Protein AF-K1XT64-F1 (afdb_monomer)

Nearest PDB structures (foldseek):
  2xsj-assembly1_E  TM=5.903E-01  e=1.686E-01  Desulfomicrobium norvegicum
  6tv0-assembly1_D  TM=4.335E-01  e=2.440E+00  Serratia sp. (in: enterobacteria)
  2iuo-assembly1_J  TM=4.307E-01  e=2.780E+00  Escherichia coli
  2iu7-assembly1_J  TM=4.400E-01  e=3.608E+00  Escherichia coli
  6b6m-assembly1_A  TM=4.346E-01  e=3.608E+00  Serratia proteamaculans 568

Radius of gyration: 20.53 Å; Cα contacts (8 Å, |Δi|>4): 258; chains: 1; bounding box: 48×51×56 Å

Solvent-accessible surface area (backbone atoms only — not comparable to full-atom values): 9722 Å² total; per-residue (Å²): 141,82,83,85,83,74,80,78,85,70,73,90,72,77,77,44,90,75,62,24,51,57,70,49,49,46,63,68,70,60,19,46,74,37,49,81,56,79,53,54,40,36,75,63,32,88,43,54,12,42,40,68,26,56,68,63,48,38,83,81,23,39,49,31,69,24,44,40,67,90,69,19,54,84,59,76,78,65,46,59,45,15,70,58,35,88,66,52,23,24,36,74,47,54,57,77,57,47,67,72,52,72,59,75,86,87,82,83,59,51,82,72,37,48,31,66,54,40,41,39,77,63,65,66,69,41,75,67,39,84,44,95,61,57,26,41,48,71,43,83,43,81,35,61,25,91,83,73,50,77,44,80,25,44,36,78,47,78,43,75,90,53,94

Secondary structure (DSSP, 8-state):
----------------TT-PPPTTBPPHHHHHHH-----HHHHT-TT--EEE-SSTTTTTTTT-EEE-TTT----TT--HHHHT-TTSSB----HHHHTT---------TTTSHHHHT-----HHHHT--SSS-SEEEEEEEEE-TTS-EEEEEEEEE-GGG-

Foldseek 3Di:
DDDDPPPPPDDPDDQQQQQFDQQQADDLVVLLVQQPLPCQLCVPQPFNQWDFDPPNSHPSRGSPTGGNVVSGDRDLQDQVSQVPRPRNSRHRDHSVRSNVGDRHDDDDPLCPDCCRNFVDADDVQQVPQPFPPRQKDWDWDWDQGPVRDTDIYTDIDGDRVRD

Mean predicted aligned error: 7.15 Å

pLDDT: mean 88.83, std 13.62, range [40.19, 98.19]

Sequence (163 aa):
MLPFFLKSRTLARQSDELLIRPPGALPEEEFVGRCVRCGECMKVCIGNGLQPAFLQAGLEGMFSPILKARNGYCEYNCTLCGQVCPSGAIAKLSAPEKKKVKIGNVVFDKNRCLPYAKGIPCIVCEEHCPTPDKAIKFREATVENSRGEKGTVKQPYLIDDLC

Structure (mmCIF, N/CA/C/O backbone):
data_AF-K1XT64-F1
#
_entry.id   AF-K1XT64-F1
#
loop_
_atom_site.group_PDB
_atom_site.id
_atom_site.type_symbol
_atom_site.label_atom_id
_atom_site.label_alt_id
_atom_site.label_comp_id
_atom_site.label_asym_id
_atom_site.label_entity_id
_atom_site.label_seq_id
_atom_site.pdbx_PDB_ins_code
_atom_site.Cartn_x
_atom_site.Cartn_y
_atom_site.Cartn_z
_atom_site.occupancy
_atom_site.B_iso_or_equiv
_atom_site.auth_seq_id
_atom_site.auth_comp_id
_atom_site.auth_asym_id
_atom_site.auth_atom_id
_atom_site.pdbx_PDB_model_num
ATOM 1 N N . MET A 1 1 ? 25.450 -40.678 -21.548 1.00 40.19 1 MET A N 1
ATOM 2 C CA . MET A 1 1 ? 25.513 -39.239 -21.874 1.00 40.19 1 MET A CA 1
ATOM 3 C C . MET A 1 1 ? 24.110 -38.671 -21.662 1.00 40.19 1 MET A C 1
ATOM 5 O O . MET A 1 1 ? 23.306 -38.689 -22.579 1.00 40.19 1 MET A O 1
ATOM 9 N N . LEU A 1 2 ? 23.761 -38.321 -20.418 1.00 44.59 2 LEU A N 1
ATOM 10 C CA . LEU A 1 2 ? 22.510 -37.615 -20.102 1.00 44.59 2 LEU A CA 1
ATOM 11 C C . LEU A 1 2 ? 22.844 -36.118 -20.022 1.00 44.59 2 LEU A C 1
ATOM 13 O O . LEU A 1 2 ? 23.917 -35.779 -19.521 1.00 44.59 2 LEU A O 1
ATOM 17 N N . PRO A 1 3 ? 21.935 -35.235 -20.449 1.00 47.28 3 PRO A N 1
ATOM 18 C CA . PRO A 1 3 ? 21.209 -34.502 -19.418 1.00 47.28 3 PRO A CA 1
ATOM 19 C C . PRO A 1 3 ? 19.696 -34.483 -19.697 1.00 47.28 3 PRO A C 1
ATOM 21 O O . PRO A 1 3 ? 19.241 -34.285 -20.815 1.00 47.28 3 PRO A O 1
ATOM 24 N N . PHE A 1 4 ? 18.880 -34.858 -18.713 1.00 44.09 4 PHE A N 1
ATOM 25 C CA . PHE A 1 4 ? 18.345 -33.932 -17.704 1.00 44.09 4 PHE A CA 1
ATOM 26 C C . PHE A 1 4 ? 17.294 -32.945 -18.257 1.00 44.09 4 PHE A C 1
ATOM 28 O O . PHE A 1 4 ? 17.336 -31.754 -17.985 1.00 44.09 4 PHE A O 1
ATOM 35 N N . PHE A 1 5 ? 16.288 -33.441 -18.984 1.00 52.22 5 PHE A N 1
ATOM 36 C CA . PHE A 1 5 ? 15.018 -32.724 -19.165 1.00 52.22 5 PHE A CA 1
ATOM 37 C C . PHE A 1 5 ? 13.990 -33.192 -18.128 1.00 52.22 5 PHE A C 1
ATOM 39 O O . PHE A 1 5 ? 12.929 -33.722 -18.451 1.00 52.22 5 PHE A O 1
ATOM 46 N N . LEU A 1 6 ? 14.301 -32.977 -16.851 1.00 48.56 6 LEU A N 1
ATOM 47 C CA . LEU A 1 6 ? 13.265 -32.896 -15.829 1.00 48.56 6 LEU A CA 1
ATOM 48 C C . LEU A 1 6 ? 12.650 -31.504 -15.960 1.00 48.56 6 LEU A C 1
ATOM 50 O O . LEU A 1 6 ? 13.194 -30.524 -15.457 1.00 48.56 6 LEU A O 1
ATOM 54 N N . LYS A 1 7 ? 11.513 -31.404 -16.659 1.00 43.56 7 LYS A N 1
ATOM 55 C CA . LYS A 1 7 ? 10.603 -30.270 -16.474 1.00 43.56 7 LYS A CA 1
ATOM 56 C C . LYS A 1 7 ? 10.152 -30.314 -15.017 1.00 43.56 7 LYS A C 1
ATOM 58 O O . LYS A 1 7 ? 9.145 -30.943 -14.706 1.00 43.56 7 LYS A O 1
ATOM 63 N N . SER A 1 8 ? 10.903 -29.659 -14.134 1.00 46.50 8 SER A N 1
ATOM 64 C CA . SER A 1 8 ? 10.463 -29.316 -12.785 1.00 46.50 8 SER A CA 1
ATOM 65 C C . SER A 1 8 ? 9.344 -28.284 -12.910 1.00 46.50 8 SER A C 1
ATOM 67 O O . SER A 1 8 ? 9.512 -27.096 -12.666 1.00 46.50 8 SER A O 1
ATOM 69 N N . ARG A 1 9 ? 8.179 -28.736 -13.372 1.00 51.03 9 ARG A N 1
ATOM 70 C CA . ARG A 1 9 ? 6.907 -28.095 -13.074 1.00 51.03 9 ARG A CA 1
ATOM 71 C C . ARG A 1 9 ? 6.489 -28.640 -11.721 1.00 51.03 9 ARG A C 1
ATOM 73 O O . ARG A 1 9 ? 5.619 -29.499 -11.640 1.00 51.03 9 ARG A O 1
ATOM 80 N N . THR A 1 10 ? 7.176 -28.204 -10.675 1.00 46.25 10 THR A N 1
ATOM 81 C CA . THR A 1 10 ? 6.887 -28.665 -9.322 1.00 46.25 10 THR A CA 1
ATOM 82 C C . THR A 1 10 ? 6.685 -27.467 -8.420 1.00 46.25 10 THR A C 1
ATOM 84 O O . THR A 1 10 ? 7.563 -26.620 -8.300 1.00 46.25 10 THR A O 1
ATOM 87 N N . LEU A 1 11 ? 5.506 -27.482 -7.793 1.00 47.09 11 LEU A N 1
ATOM 88 C CA . LEU A 1 11 ? 4.941 -26.531 -6.842 1.00 47.09 11 LEU A CA 1
ATOM 89 C C . LEU A 1 11 ? 4.370 -25.277 -7.505 1.00 47.09 11 LEU A C 1
ATOM 91 O O . LEU A 1 11 ? 5.046 -24.271 -7.694 1.00 47.09 11 LEU A O 1
ATOM 95 N N . ALA A 1 12 ? 3.064 -25.335 -7.793 1.00 46.72 12 ALA A N 1
ATOM 96 C CA . ALA A 1 12 ? 2.226 -24.145 -7.768 1.00 46.72 12 ALA A CA 1
ATOM 97 C C . ALA A 1 12 ? 2.501 -23.446 -6.430 1.00 4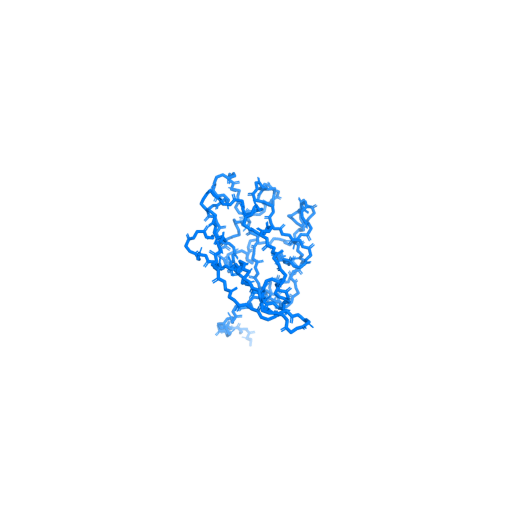6.72 12 ALA A C 1
ATOM 99 O O . ALA A 1 12 ? 2.121 -23.928 -5.363 1.00 46.72 12 ALA A O 1
ATOM 100 N N . ARG A 1 13 ? 3.311 -22.392 -6.498 1.00 54.69 13 ARG A N 1
ATOM 101 C CA . ARG A 1 13 ? 3.830 -21.665 -5.352 1.00 54.69 13 ARG A CA 1
ATOM 102 C C . ARG A 1 13 ? 2.640 -21.024 -4.656 1.00 54.69 13 ARG A C 1
ATOM 104 O O . ARG A 1 13 ? 2.031 -20.111 -5.204 1.00 54.69 13 ARG A O 1
ATOM 111 N N . GLN A 1 14 ? 2.290 -21.534 -3.477 1.00 53.09 14 GLN A N 1
ATOM 112 C CA . GLN A 1 14 ? 1.335 -20.867 -2.604 1.00 53.09 14 GLN A CA 1
ATOM 113 C C . GLN A 1 14 ? 1.880 -19.456 -2.366 1.00 53.09 14 GLN A C 1
ATOM 115 O O . GLN A 1 14 ? 3.014 -19.295 -1.911 1.00 53.09 14 GLN A O 1
ATOM 120 N N . SER A 1 15 ? 1.132 -18.442 -2.796 1.00 60.91 15 SER A N 1
ATOM 121 C CA . SER A 1 15 ? 1.519 -17.048 -2.615 1.00 60.91 15 SER A CA 1
ATOM 122 C C . SER A 1 15 ? 1.599 -16.776 -1.118 1.00 60.91 15 SER A C 1
ATOM 124 O O . SER A 1 15 ? 0.588 -16.883 -0.427 1.00 60.91 15 SER A O 1
ATOM 126 N N . ASP A 1 16 ? 2.796 -16.472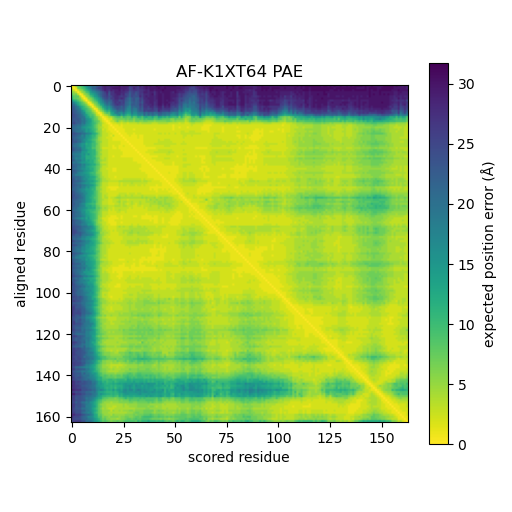 -0.617 1.00 77.38 16 ASP A N 1
ATOM 127 C CA . ASP A 1 16 ? 2.979 -15.994 0.751 1.00 77.38 16 ASP A CA 1
ATOM 128 C C . ASP A 1 16 ? 2.118 -14.734 0.928 1.00 77.38 16 ASP A C 1
ATOM 130 O O . ASP A 1 16 ? 2.241 -13.786 0.152 1.00 77.38 16 ASP A O 1
ATOM 134 N N . GLU A 1 17 ? 1.222 -14.726 1.917 1.00 74.88 17 GLU A N 1
ATOM 135 C CA . GLU A 1 17 ? 0.315 -13.601 2.186 1.00 74.88 17 GLU A CA 1
ATOM 136 C C . GLU A 1 17 ? 1.076 -12.295 2.473 1.00 74.88 17 GLU A C 1
ATOM 138 O O . GLU A 1 17 ? 0.541 -11.199 2.304 1.00 74.88 17 GLU A O 1
ATOM 143 N N . LEU A 1 18 ? 2.345 -12.396 2.880 1.00 82.12 18 LEU A N 1
ATOM 144 C CA . LEU A 1 18 ? 3.226 -11.262 3.139 1.00 82.12 18 LEU A CA 1
ATOM 145 C C . LEU A 1 18 ? 3.974 -10.780 1.887 1.00 82.12 18 LEU A C 1
ATOM 147 O O . LEU A 1 18 ? 4.709 -9.788 1.957 1.00 82.12 18 LEU A O 1
ATOM 151 N N . LEU A 1 19 ? 3.811 -11.450 0.743 1.00 91.44 19 LEU A N 1
ATOM 152 C CA . LEU A 1 19 ? 4.436 -11.081 -0.524 1.00 91.44 19 LEU A CA 1
ATOM 153 C C . LEU A 1 19 ? 3.659 -9.953 -1.213 1.00 91.44 19 LEU A C 1
ATOM 155 O O . LEU A 1 19 ? 2.988 -10.141 -2.224 1.00 91.44 19 LEU A O 1
ATOM 159 N N . ILE A 1 20 ? 3.788 -8.745 -0.672 1.00 93.62 20 ILE A N 1
ATOM 160 C CA . ILE A 1 20 ? 3.200 -7.538 -1.255 1.00 93.62 20 ILE A CA 1
ATOM 161 C C . ILE A 1 20 ? 4.240 -6.857 -2.143 1.00 93.62 20 ILE A C 1
ATOM 163 O O . ILE A 1 20 ? 5.329 -6.503 -1.682 1.00 93.62 20 ILE A O 1
ATOM 167 N N . ARG A 1 21 ? 3.918 -6.647 -3.420 1.00 95.19 21 ARG A N 1
ATOM 168 C CA . ARG A 1 21 ? 4.793 -5.949 -4.372 1.00 95.19 21 ARG A CA 1
ATOM 169 C C . ARG A 1 21 ? 4.521 -4.439 -4.398 1.00 95.19 21 ARG A C 1
ATOM 171 O O . ARG A 1 21 ? 3.416 -4.006 -4.068 1.00 95.19 21 ARG A O 1
ATOM 178 N N . PRO A 1 22 ? 5.518 -3.608 -4.767 1.00 96.12 22 PRO A N 1
ATOM 179 C CA . PRO A 1 22 ? 5.279 -2.190 -5.021 1.00 96.12 22 PRO A CA 1
ATOM 180 C C . PRO A 1 22 ? 4.232 -1.981 -6.128 1.00 96.12 22 PRO A C 1
ATOM 182 O O . PRO A 1 22 ? 4.088 -2.834 -7.008 1.00 96.12 22 PRO A O 1
ATOM 185 N N . PRO A 1 23 ? 3.536 -0.829 -6.136 1.00 96.19 23 PRO A N 1
ATOM 186 C CA . PRO A 1 23 ? 2.603 -0.504 -7.207 1.00 96.19 23 PRO A CA 1
ATOM 187 C C . PRO A 1 23 ? 3.323 -0.477 -8.559 1.00 96.19 23 PRO A C 1
ATOM 189 O O . PRO A 1 23 ? 4.433 0.044 -8.671 1.00 96.19 23 PRO A O 1
ATOM 192 N N . GLY A 1 24 ? 2.679 -1.039 -9.581 1.00 96.06 24 GLY A N 1
ATOM 193 C CA . GLY A 1 24 ? 3.245 -1.157 -10.926 1.00 96.06 24 GLY A CA 1
ATOM 194 C C . GLY A 1 24 ? 4.144 -2.375 -11.132 1.00 96.06 24 GLY A C 1
ATOM 195 O O . GLY A 1 24 ? 4.646 -2.551 -12.236 1.00 96.06 24 GLY A O 1
ATOM 196 N N . ALA A 1 25 ? 4.355 -3.225 -10.124 1.00 97.19 25 ALA A N 1
ATOM 197 C CA . ALA A 1 25 ? 4.989 -4.519 -10.353 1.00 97.19 25 ALA A CA 1
ATOM 198 C C . ALA A 1 25 ? 4.186 -5.345 -11.369 1.00 97.19 25 ALA A C 1
ATOM 200 O O . ALA A 1 25 ? 2.959 -5.421 -11.297 1.00 97.19 25 ALA A O 1
ATOM 201 N N . LEU A 1 26 ? 4.901 -5.950 -12.315 1.00 96.38 26 LEU A N 1
ATOM 202 C CA . LEU A 1 26 ? 4.333 -6.894 -13.275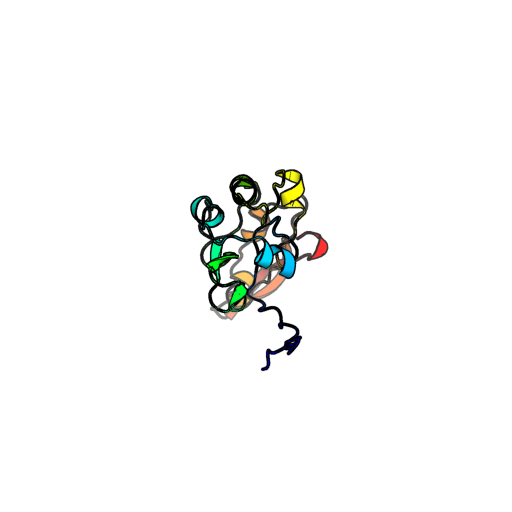 1.00 96.38 26 LEU A CA 1
ATOM 203 C C . LEU A 1 26 ? 3.820 -8.165 -12.567 1.00 96.38 26 LEU A C 1
ATOM 205 O O . LEU A 1 26 ? 4.142 -8.381 -11.393 1.00 96.38 26 LEU A O 1
ATOM 209 N N . PRO A 1 27 ? 3.043 -9.025 -13.255 1.00 94.69 27 PRO A N 1
ATOM 210 C CA . PRO A 1 27 ? 2.670 -10.334 -12.723 1.00 94.69 27 PRO A CA 1
ATOM 211 C C . PRO A 1 27 ? 3.895 -11.098 -12.202 1.00 94.69 27 PRO A C 1
ATOM 213 O O . PRO A 1 27 ? 4.964 -11.025 -12.801 1.00 94.69 27 PRO A O 1
ATOM 216 N N . GLU A 1 28 ? 3.752 -11.820 -11.087 1.00 93.12 28 GLU A N 1
ATOM 217 C CA . GLU A 1 28 ? 4.890 -12.304 -10.281 1.00 93.12 28 GLU A CA 1
ATOM 218 C C . GLU A 1 28 ? 5.955 -13.075 -11.085 1.00 93.12 28 GLU A C 1
ATOM 220 O O . GLU A 1 28 ? 7.144 -12.836 -10.893 1.00 93.12 28 GLU A O 1
ATOM 225 N N . GLU A 1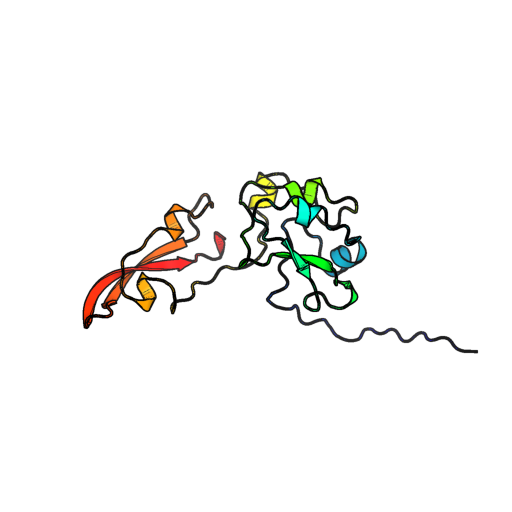 29 ? 5.558 -13.955 -12.007 1.00 92.19 29 GLU A N 1
ATOM 226 C CA . GLU A 1 29 ? 6.497 -14.706 -12.857 1.00 92.19 29 GLU A CA 1
ATOM 227 C C . GLU A 1 29 ? 7.343 -13.772 -13.740 1.00 92.19 29 GLU A C 1
ATOM 229 O O . GLU A 1 29 ? 8.573 -13.849 -13.770 1.00 92.19 29 GLU A O 1
ATOM 234 N N . GLU A 1 30 ? 6.689 -12.823 -14.405 1.00 95.56 30 GLU A N 1
ATOM 235 C CA . GLU A 1 30 ? 7.344 -11.836 -15.259 1.00 95.56 30 GLU A CA 1
ATOM 236 C C . GLU A 1 30 ? 8.189 -10.852 -14.442 1.00 95.56 30 GLU A C 1
ATOM 238 O O . GLU A 1 30 ? 9.302 -10.489 -14.835 1.00 95.56 30 GLU A O 1
ATOM 243 N N . PHE A 1 31 ? 7.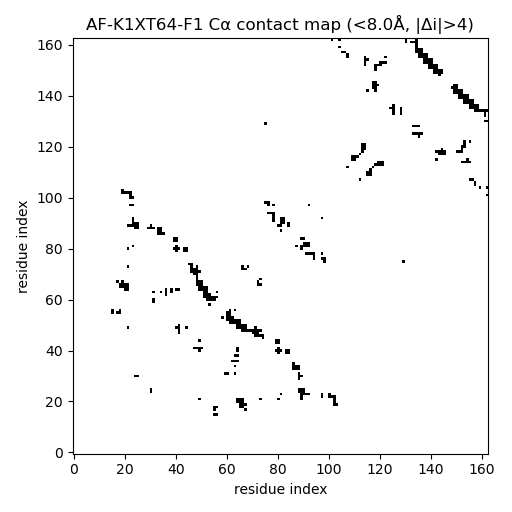689 -10.449 -13.275 1.00 97.00 31 PHE A N 1
ATOM 244 C CA . PHE A 1 31 ? 8.406 -9.596 -12.343 1.00 97.00 31 PHE A CA 1
ATOM 245 C C . PHE A 1 31 ? 9.721 -10.240 -11.898 1.00 97.00 31 PHE A C 1
ATOM 247 O O . PHE A 1 31 ? 10.769 -9.597 -11.978 1.00 97.00 31 PHE A O 1
ATOM 254 N N . VAL A 1 32 ? 9.694 -11.501 -11.458 1.00 94.88 32 VAL A N 1
ATOM 255 C CA . VAL A 1 32 ? 10.893 -12.225 -11.004 1.00 94.88 32 VAL A CA 1
ATOM 256 C C . VAL A 1 32 ? 11.884 -12.431 -12.153 1.00 94.88 32 VAL A C 1
ATOM 258 O O . VAL A 1 32 ? 13.089 -12.269 -11.943 1.00 94.88 32 VAL A O 1
ATOM 261 N N . GLY A 1 33 ? 11.389 -12.707 -13.365 1.00 95.00 33 GLY A N 1
ATOM 262 C CA . GLY A 1 33 ? 12.217 -12.850 -14.564 1.00 95.00 33 GLY A CA 1
ATOM 263 C C . GLY A 1 33 ? 12.890 -11.549 -15.018 1.00 95.00 33 GLY A C 1
ATOM 264 O O . GLY A 1 33 ? 14.022 -11.574 -15.496 1.00 95.00 33 GLY A O 1
ATOM 265 N N . ARG A 1 34 ? 12.231 -10.395 -14.840 1.00 96.81 34 ARG A N 1
ATOM 266 C CA . ARG A 1 34 ? 12.768 -9.080 -15.241 1.00 96.81 34 ARG A CA 1
ATOM 267 C C . ARG A 1 34 ? 13.535 -8.366 -14.133 1.00 96.81 34 ARG A C 1
ATOM 269 O O . ARG A 1 34 ? 14.352 -7.491 -14.417 1.00 96.81 34 ARG A O 1
ATOM 276 N N . CYS A 1 35 ? 13.255 -8.641 -12.863 1.00 97.38 35 CYS A N 1
ATOM 277 C CA . CYS A 1 35 ? 13.899 -7.942 -11.757 1.00 97.38 35 CYS A CA 1
ATOM 278 C C . CYS A 1 35 ? 15.385 -8.314 -11.694 1.00 97.38 35 CYS A C 1
ATOM 280 O O . CYS A 1 35 ? 15.743 -9.458 -11.437 1.00 97.38 35 CYS A O 1
ATOM 282 N N . VAL A 1 36 ? 16.263 -7.323 -11.855 1.00 96.69 36 VAL A N 1
ATOM 283 C CA . VAL A 1 36 ? 17.722 -7.508 -11.748 1.00 96.69 36 VAL A CA 1
ATOM 284 C C . VAL A 1 36 ? 18.248 -7.333 -10.318 1.00 96.69 36 VAL A C 1
ATOM 286 O O . VAL A 1 36 ? 19.454 -7.334 -10.109 1.00 96.69 36 VAL A O 1
ATOM 289 N N . ARG A 1 37 ? 17.356 -7.178 -9.325 1.00 96.50 37 ARG A N 1
ATOM 290 C CA . ARG A 1 37 ? 17.691 -7.081 -7.886 1.00 96.50 37 ARG A CA 1
ATOM 291 C C . ARG A 1 37 ? 18.694 -5.957 -7.563 1.00 96.50 37 ARG A C 1
ATOM 293 O O . ARG A 1 37 ? 19.482 -6.067 -6.636 1.00 96.50 37 ARG A O 1
ATOM 300 N N . CYS A 1 38 ? 18.636 -4.848 -8.306 1.00 97.19 38 CYS A N 1
ATOM 301 C CA . CYS A 1 38 ? 19.566 -3.721 -8.154 1.00 97.19 38 CYS A CA 1
ATOM 302 C C . CYS A 1 38 ? 19.334 -2.860 -6.900 1.00 97.19 38 CYS A C 1
ATOM 304 O O . CYS A 1 38 ? 20.205 -2.087 -6.526 1.00 97.19 38 CYS A O 1
ATOM 306 N N . GLY A 1 39 ? 18.161 -2.946 -6.264 1.00 97.25 39 GLY A N 1
ATOM 307 C CA . GLY A 1 39 ? 17.868 -2.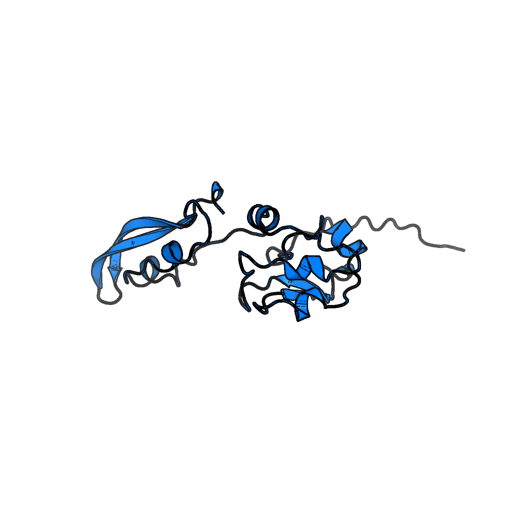216 -5.023 1.00 97.25 39 GLY A CA 1
ATOM 308 C C . GLY A 1 39 ? 17.517 -0.728 -5.177 1.00 97.25 39 GLY A C 1
ATOM 309 O O . GLY A 1 39 ? 17.091 -0.119 -4.199 1.00 97.25 39 GLY A O 1
ATOM 310 N N . GLU A 1 40 ? 17.583 -0.145 -6.379 1.00 98.19 40 GLU A N 1
ATOM 311 C CA . GLU A 1 40 ? 17.296 1.288 -6.595 1.00 98.19 40 GLU A CA 1
ATOM 312 C C . GLU A 1 40 ? 15.891 1.696 -6.127 1.00 98.19 40 GLU A C 1
ATOM 314 O O . GLU A 1 40 ? 15.715 2.702 -5.443 1.00 98.19 40 GLU A O 1
ATOM 319 N N . CYS A 1 41 ? 14.880 0.866 -6.402 1.00 98.00 41 CYS A N 1
ATOM 320 C CA . CYS A 1 41 ? 13.517 1.103 -5.921 1.00 98.00 41 CYS A CA 1
ATOM 321 C C . CYS A 1 41 ? 13.410 1.150 -4.384 1.00 98.00 41 CYS A C 1
ATOM 323 O O . CYS A 1 41 ? 12.581 1.894 -3.862 1.00 98.00 41 CYS A O 1
ATOM 325 N N . MET A 1 42 ? 14.243 0.387 -3.664 1.00 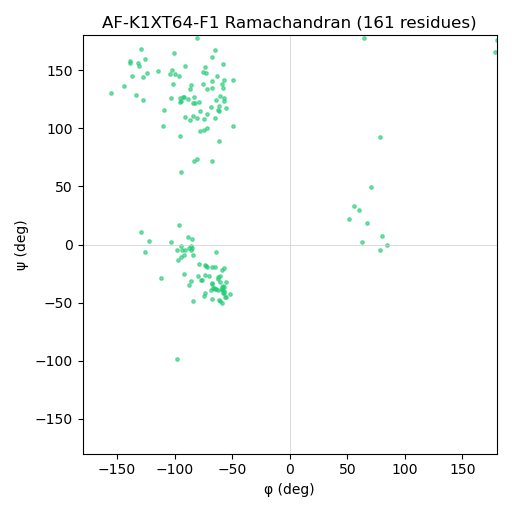97.56 42 MET A N 1
ATOM 326 C CA . MET A 1 42 ? 14.280 0.393 -2.199 1.00 97.56 42 MET A CA 1
ATOM 327 C C . MET A 1 42 ? 14.969 1.661 -1.696 1.00 97.56 42 MET A C 1
ATOM 329 O O . MET A 1 42 ? 14.442 2.334 -0.816 1.00 97.56 42 MET A O 1
ATOM 333 N N . LYS A 1 43 ? 16.093 2.037 -2.317 1.00 97.50 43 LYS A N 1
ATOM 334 C CA . LYS A 1 43 ? 16.864 3.241 -1.978 1.00 97.50 43 LYS A CA 1
ATOM 335 C C . LYS A 1 43 ? 16.046 4.528 -2.106 1.00 97.50 43 LYS A C 1
ATOM 337 O O . LYS A 1 43 ? 16.181 5.415 -1.273 1.00 97.50 43 LYS A O 1
ATOM 342 N N . VAL A 1 44 ? 15.187 4.632 -3.124 1.00 97.88 44 VAL A N 1
ATOM 343 C CA . VAL A 1 44 ? 14.340 5.825 -3.333 1.00 97.88 44 VAL A CA 1
ATOM 344 C C . VAL A 1 44 ? 13.025 5.800 -2.549 1.00 97.88 44 VAL A C 1
ATOM 346 O O . VAL A 1 44 ? 12.221 6.728 -2.659 1.00 97.88 44 VAL A O 1
ATOM 349 N N . CYS A 1 45 ? 12.749 4.735 -1.792 1.00 97.69 45 CYS A N 1
ATOM 350 C CA . CYS A 1 45 ? 11.504 4.610 -1.047 1.00 97.69 45 CYS A CA 1
ATOM 351 C C . CYS A 1 45 ? 11.496 5.571 0.150 1.00 97.69 45 CYS A C 1
ATOM 353 O O . CYS A 1 45 ? 12.030 5.262 1.210 1.00 97.69 45 CYS A O 1
ATOM 355 N N . ILE A 1 46 ? 10.817 6.710 0.004 1.00 96.31 46 ILE A N 1
ATOM 356 C CA . ILE A 1 46 ? 10.712 7.735 1.058 1.00 96.31 46 ILE A CA 1
ATOM 357 C C . ILE A 1 46 ? 10.052 7.231 2.350 1.00 96.31 46 ILE A C 1
ATOM 359 O O . ILE A 1 46 ? 10.342 7.736 3.427 1.00 96.31 46 ILE A O 1
ATOM 363 N N . GLY A 1 47 ? 9.180 6.224 2.249 1.00 94.62 47 GLY A N 1
ATOM 364 C CA . GLY A 1 47 ? 8.544 5.593 3.406 1.00 94.62 47 GLY A CA 1
ATOM 365 C C . GLY A 1 47 ? 9.377 4.472 4.026 1.00 94.62 47 GLY A C 1
ATOM 366 O O . GLY A 1 47 ? 8.943 3.889 5.008 1.00 94.62 47 GLY A O 1
ATOM 367 N N . ASN A 1 48 ? 10.523 4.108 3.434 1.00 95.56 48 ASN A N 1
ATOM 368 C CA . ASN A 1 48 ? 11.358 2.969 3.836 1.00 95.56 48 ASN A CA 1
ATOM 369 C C . ASN A 1 48 ? 10.592 1.625 3.963 1.00 95.56 48 ASN A C 1
ATOM 371 O O . ASN A 1 48 ? 11.012 0.695 4.656 1.00 95.56 48 ASN A O 1
ATOM 375 N N . GLY A 1 49 ? 9.441 1.512 3.293 1.00 96.00 49 GLY A N 1
ATOM 376 C CA . GLY A 1 49 ? 8.581 0.331 3.347 1.00 96.00 49 GLY A CA 1
ATOM 377 C C . GLY A 1 49 ? 9.064 -0.806 2.447 1.00 96.00 49 GLY A C 1
ATOM 378 O O . GLY A 1 49 ? 8.788 -1.970 2.733 1.00 96.00 49 GLY A O 1
ATOM 379 N N . LEU A 1 50 ? 9.788 -0.495 1.366 1.00 97.12 50 LEU A N 1
ATOM 380 C CA . LEU A 1 50 ? 10.338 -1.508 0.466 1.00 97.12 50 LEU A CA 1
ATOM 381 C C . LEU A 1 50 ? 11.599 -2.128 1.058 1.00 97.12 50 LEU A C 1
ATOM 383 O O . LEU A 1 50 ? 12.564 -1.435 1.356 1.00 97.12 50 LEU A O 1
ATOM 387 N N . GLN A 1 51 ? 11.572 -3.446 1.207 1.00 96.25 51 GLN A N 1
ATOM 388 C CA . GLN A 1 51 ? 12.618 -4.250 1.824 1.00 96.25 51 GLN A CA 1
ATOM 389 C C . GLN A 1 51 ? 12.938 -5.450 0.923 1.00 96.25 51 GLN A C 1
ATOM 391 O O . GLN A 1 51 ? 12.081 -5.863 0.136 1.00 96.25 51 GLN A O 1
ATOM 396 N N . PRO A 1 52 ? 14.139 -6.040 1.012 1.00 95.62 52 PRO A N 1
ATOM 397 C CA . PRO A 1 52 ? 14.457 -7.235 0.244 1.00 95.62 52 PRO A CA 1
ATOM 398 C C . PRO A 1 52 ? 13.632 -8.431 0.734 1.00 95.62 52 PRO A C 1
ATOM 400 O O . PRO A 1 52 ? 13.518 -8.685 1.940 1.00 95.62 52 PRO A O 1
ATOM 403 N N . ALA A 1 53 ? 13.070 -9.182 -0.211 1.00 94.19 53 ALA A N 1
ATOM 404 C CA . ALA A 1 53 ? 12.538 -10.509 0.051 1.00 94.19 53 ALA A CA 1
ATOM 405 C C . ALA A 1 53 ? 13.680 -11.470 0.384 1.00 94.19 53 ALA A C 1
ATOM 407 O O . ALA A 1 53 ? 14.733 -11.444 -0.252 1.00 94.19 53 ALA A O 1
ATOM 408 N N . PHE A 1 54 ? 13.438 -12.354 1.344 1.00 90.88 54 PHE A N 1
ATOM 409 C CA . PHE A 1 54 ? 14.255 -13.537 1.569 1.00 90.88 54 PHE A CA 1
ATOM 410 C C . PHE A 1 54 ? 13.563 -14.724 0.900 1.00 90.88 54 PHE A C 1
ATOM 412 O O . PHE A 1 54 ? 13.639 -14.873 -0.314 1.00 90.88 54 PHE A O 1
ATOM 419 N N . LEU A 1 55 ? 12.831 -15.528 1.672 1.00 88.75 55 LEU A N 1
ATOM 420 C CA . LEU A 1 55 ? 12.171 -16.738 1.178 1.00 88.75 55 LEU A CA 1
ATOM 421 C C . LEU A 1 55 ? 10.710 -16.518 0.766 1.00 88.75 55 LEU A C 1
ATOM 423 O O . LEU A 1 55 ? 10.148 -17.379 0.095 1.00 88.75 55 LEU A O 1
ATOM 427 N N . GLN A 1 56 ? 10.116 -15.360 1.089 1.00 89.38 56 GLN A N 1
ATOM 428 C CA . GLN A 1 56 ? 8.718 -15.040 0.747 1.00 89.38 56 GLN A CA 1
ATOM 429 C C . GLN A 1 56 ? 8.476 -15.114 -0.765 1.00 89.38 56 GLN A C 1
ATOM 431 O O . GLN A 1 56 ? 7.424 -15.537 -1.239 1.00 89.38 56 GLN A O 1
ATOM 436 N N . ALA A 1 57 ? 9.486 -14.707 -1.539 1.00 86.38 57 ALA A N 1
ATOM 437 C CA . ALA A 1 57 ? 9.437 -14.684 -2.989 1.00 86.38 57 ALA A CA 1
ATOM 438 C C . ALA A 1 57 ? 10.070 -15.936 -3.643 1.00 86.38 57 ALA A C 1
ATOM 440 O O . ALA A 1 57 ? 10.404 -15.916 -4.829 1.00 86.38 57 ALA A O 1
ATOM 441 N N . GLY A 1 58 ? 10.271 -17.018 -2.881 1.00 87.44 58 GLY A N 1
ATOM 442 C CA . GLY A 1 58 ? 11.063 -18.171 -3.312 1.00 87.44 58 GLY A CA 1
ATOM 443 C C . GLY A 1 58 ? 12.542 -17.832 -3.541 1.00 87.44 58 GLY A C 1
ATOM 444 O O . GLY A 1 58 ? 12.966 -16.684 -3.418 1.00 87.44 58 GLY A O 1
ATOM 445 N N . LEU A 1 59 ? 13.344 -18.841 -3.896 1.00 88.44 59 LEU A N 1
ATOM 446 C CA . LEU A 1 59 ? 14.776 -18.641 -4.158 1.00 88.44 59 LEU A CA 1
ATOM 447 C C . LEU A 1 59 ? 15.018 -17.697 -5.343 1.00 88.44 59 LEU A C 1
ATOM 449 O O . LEU A 1 59 ? 15.897 -16.843 -5.283 1.00 88.44 59 LEU A O 1
ATOM 453 N N . GLU A 1 60 ? 14.201 -17.802 -6.392 1.00 88.81 60 GLU A N 1
ATOM 454 C CA . GLU A 1 60 ? 14.314 -16.949 -7.577 1.00 88.81 60 GLU A CA 1
ATOM 455 C C . GLU A 1 60 ? 13.977 -15.487 -7.267 1.00 88.81 60 GLU A C 1
ATOM 457 O O . GLU A 1 60 ? 14.630 -14.577 -7.768 1.00 88.81 60 GLU A O 1
ATOM 462 N N . GLY A 1 61 ? 12.994 -15.227 -6.406 1.00 90.62 61 GLY A N 1
ATOM 463 C CA . GLY A 1 61 ? 12.617 -13.873 -6.009 1.00 90.62 61 GLY A CA 1
ATOM 464 C C . GLY A 1 61 ? 13.447 -13.300 -4.859 1.00 90.62 61 GLY A C 1
ATOM 465 O O . GLY A 1 61 ? 13.146 -12.199 -4.396 1.00 90.62 61 GLY A O 1
ATOM 466 N N . MET A 1 62 ? 14.478 -13.991 -4.377 1.00 93.94 62 MET A N 1
ATOM 467 C CA . MET A 1 62 ? 15.328 -13.486 -3.300 1.00 93.94 62 MET A CA 1
ATOM 468 C C . MET A 1 62 ? 15.954 -12.132 -3.680 1.00 93.94 62 MET A C 1
ATOM 470 O O . MET A 1 62 ? 16.289 -11.895 -4.841 1.00 93.94 62 MET A O 1
ATOM 474 N N . PHE A 1 63 ? 16.059 -11.218 -2.714 1.00 95.12 63 PHE A N 1
ATOM 475 C CA . PHE A 1 63 ? 16.510 -9.825 -2.870 1.00 95.12 63 PHE A CA 1
ATOM 476 C C . PHE A 1 63 ? 15.647 -8.926 -3.767 1.00 95.12 63 PHE A C 1
ATOM 478 O O . PHE A 1 63 ? 15.952 -7.745 -3.938 1.00 95.12 63 PHE A O 1
ATOM 485 N N . SER A 1 64 ? 14.539 -9.429 -4.312 1.00 96.75 64 SER A N 1
ATOM 486 C CA . SER A 1 64 ? 13.559 -8.575 -4.985 1.00 96.75 64 SER A CA 1
ATOM 487 C C . SER A 1 64 ? 12.755 -7.744 -3.964 1.00 96.75 64 SER A C 1
ATOM 489 O O . SER A 1 64 ? 12.622 -8.156 -2.810 1.00 96.75 64 SER A O 1
ATOM 491 N N . PRO A 1 65 ? 12.226 -6.562 -4.334 1.00 97.00 65 PRO A N 1
ATOM 492 C CA . PRO A 1 65 ? 11.535 -5.679 -3.394 1.00 97.00 65 PRO A CA 1
ATOM 493 C C . PRO A 1 65 ? 10.168 -6.218 -2.968 1.00 97.00 65 PRO A C 1
ATOM 495 O O . PRO A 1 65 ? 9.342 -6.589 -3.805 1.00 97.00 65 PRO A O 1
ATOM 498 N N . ILE A 1 66 ? 9.910 -6.176 -1.664 1.00 96.19 66 ILE A N 1
ATOM 499 C CA . ILE A 1 66 ? 8.607 -6.424 -1.040 1.00 96.19 66 ILE A CA 1
ATOM 500 C C . ILE A 1 66 ? 8.240 -5.262 -0.125 1.00 96.19 66 ILE A C 1
ATOM 502 O O . ILE A 1 66 ? 9.104 -4.676 0.526 1.00 96.19 66 ILE A O 1
ATOM 506 N N . LEU A 1 67 ? 6.961 -4.917 -0.064 1.00 95.81 67 LEU A N 1
ATOM 507 C CA . LEU A 1 67 ? 6.460 -3.891 0.835 1.00 95.81 67 LEU A CA 1
ATOM 508 C C . LEU A 1 67 ? 6.200 -4.494 2.217 1.00 95.81 67 LEU A C 1
ATOM 510 O O . LEU A 1 67 ? 5.253 -5.250 2.417 1.00 95.81 67 LEU A O 1
ATOM 514 N N . LYS A 1 68 ? 7.012 -4.106 3.200 1.00 94.00 68 LYS A N 1
ATOM 515 C CA . LYS A 1 68 ? 6.786 -4.420 4.612 1.00 94.00 68 LYS A CA 1
ATOM 516 C C . LYS A 1 68 ? 6.070 -3.257 5.289 1.00 94.00 68 LYS A C 1
ATOM 518 O O . LYS A 1 68 ? 6.707 -2.357 5.829 1.00 94.00 68 LYS A O 1
ATOM 523 N N . ALA A 1 69 ? 4.739 -3.327 5.335 1.00 90.94 69 ALA A N 1
ATOM 524 C CA . ALA A 1 69 ? 3.878 -2.283 5.908 1.00 90.94 69 ALA A CA 1
ATOM 525 C C . ALA A 1 69 ? 4.181 -1.930 7.383 1.00 90.94 69 ALA A C 1
ATOM 527 O O . ALA A 1 69 ? 3.821 -0.852 7.847 1.00 90.94 69 ALA A O 1
ATOM 528 N N . ARG A 1 70 ? 4.861 -2.817 8.129 1.00 89.88 70 ARG A N 1
ATOM 529 C CA . ARG A 1 70 ? 5.318 -2.555 9.508 1.00 89.88 70 ARG A CA 1
ATOM 530 C C . ARG A 1 70 ? 6.510 -1.595 9.587 1.00 89.88 70 ARG A C 1
ATOM 532 O O . ARG A 1 70 ? 6.683 -0.959 10.618 1.00 89.88 70 ARG A O 1
ATOM 539 N N . ASN A 1 71 ? 7.322 -1.518 8.534 1.00 93.56 71 ASN A N 1
ATOM 540 C CA . ASN A 1 71 ? 8.481 -0.627 8.454 1.00 93.56 71 ASN A CA 1
ATOM 541 C C . ASN A 1 71 ? 8.072 0.751 7.927 1.00 93.56 71 ASN A C 1
ATOM 543 O O . ASN A 1 71 ? 8.607 1.765 8.361 1.00 93.56 71 ASN A O 1
ATOM 547 N N . GLY A 1 72 ? 7.108 0.772 7.009 1.00 93.12 72 GLY A N 1
ATOM 548 C CA . GLY A 1 72 ? 6.525 1.983 6.460 1.00 93.12 72 GLY A CA 1
ATOM 549 C C . GLY A 1 72 ? 5.484 1.668 5.394 1.00 93.12 72 GLY A C 1
ATOM 550 O O . GLY A 1 72 ? 5.391 0.540 4.906 1.00 93.12 72 GLY A O 1
ATOM 551 N N . TYR A 1 73 ? 4.686 2.669 5.039 1.00 91.88 73 TYR A N 1
ATOM 552 C CA . TYR A 1 73 ? 3.600 2.537 4.070 1.00 91.88 73 TYR A CA 1
ATOM 553 C C . TYR A 1 73 ? 3.996 3.075 2.689 1.00 91.88 73 TYR A C 1
ATOM 555 O O . TYR A 1 73 ? 4.987 3.789 2.520 1.00 91.88 73 TYR A O 1
ATOM 563 N N . CYS A 1 74 ? 3.213 2.715 1.671 1.00 94.00 74 CYS A N 1
ATOM 564 C CA . CYS A 1 74 ? 3.363 3.271 0.332 1.00 94.00 74 CYS A CA 1
ATOM 565 C C . CYS A 1 74 ? 2.680 4.645 0.262 1.00 94.00 74 CYS A C 1
ATOM 567 O O . CYS A 1 74 ? 1.454 4.722 0.254 1.00 94.00 74 CYS A O 1
ATOM 569 N N . GLU A 1 75 ? 3.467 5.719 0.182 1.00 94.25 75 GLU A N 1
ATOM 570 C CA . GLU A 1 75 ? 2.951 7.092 0.086 1.00 94.25 75 GLU A CA 1
ATOM 571 C C . GLU A 1 75 ? 2.027 7.266 -1.129 1.00 94.25 75 GLU A C 1
ATOM 573 O O . GLU A 1 75 ? 2.425 6.976 -2.262 1.00 94.25 75 GLU A O 1
ATOM 578 N N . TYR A 1 76 ? 0.803 7.756 -0.908 1.00 91.56 76 TYR A N 1
ATOM 579 C CA . TYR A 1 76 ? -0.298 7.769 -1.875 1.00 91.56 76 TYR A CA 1
ATOM 580 C C . TYR A 1 76 ? 0.055 8.488 -3.182 1.00 91.56 76 TYR A C 1
ATOM 582 O O . TYR A 1 76 ? -0.252 7.971 -4.257 1.00 91.56 76 TYR A O 1
ATOM 590 N N . ASN A 1 77 ? 0.777 9.610 -3.107 1.00 92.69 77 ASN A N 1
ATOM 591 C CA . ASN A 1 77 ? 1.149 10.413 -4.280 1.00 92.69 77 ASN A CA 1
ATOM 592 C C . ASN A 1 77 ? 2.536 10.088 -4.873 1.00 92.69 77 ASN A C 1
ATOM 594 O O . ASN A 1 77 ? 2.926 10.687 -5.872 1.00 92.69 77 ASN A O 1
ATOM 598 N N . CYS A 1 78 ? 3.291 9.150 -4.293 1.00 95.81 78 CYS A N 1
ATOM 599 C CA . CYS A 1 78 ? 4.645 8.817 -4.742 1.00 95.81 78 CYS A CA 1
ATOM 600 C C . CYS A 1 78 ? 4.653 7.778 -5.880 1.00 95.81 78 CYS A C 1
ATOM 602 O O . CYS A 1 78 ? 3.949 6.768 -5.812 1.00 95.81 78 CYS A O 1
ATOM 604 N N . THR A 1 79 ? 5.499 7.990 -6.897 1.00 97.19 79 THR A N 1
ATOM 605 C CA . THR A 1 79 ? 5.691 7.072 -8.043 1.00 97.19 79 THR A CA 1
ATOM 606 C C . THR A 1 79 ? 7.162 6.722 -8.323 1.00 97.19 79 THR A C 1
ATOM 608 O O . THR A 1 79 ? 7.476 6.102 -9.337 1.00 97.19 79 THR A O 1
ATOM 611 N N . LEU A 1 80 ? 8.082 7.068 -7.413 1.00 97.75 80 LEU A N 1
ATOM 612 C CA . LEU A 1 80 ? 9.536 6.991 -7.636 1.00 97.75 80 LEU A CA 1
ATOM 613 C C . LEU A 1 80 ? 10.051 5.582 -7.975 1.00 97.75 80 LEU A C 1
ATOM 615 O O . LEU A 1 80 ? 10.916 5.440 -8.835 1.00 97.75 80 LEU A O 1
ATOM 619 N N . CYS A 1 81 ? 9.515 4.533 -7.341 1.00 97.38 81 CYS A N 1
ATOM 620 C CA . CYS A 1 81 ? 10.006 3.160 -7.523 1.00 97.38 81 CYS A CA 1
ATOM 621 C C . CYS A 1 81 ? 9.938 2.662 -8.980 1.00 97.38 81 CYS A C 1
ATOM 623 O O . CYS A 1 81 ? 10.860 1.981 -9.426 1.00 97.38 81 CYS A O 1
ATOM 625 N N . GLY A 1 82 ? 8.895 3.039 -9.729 1.00 97.12 82 GLY A N 1
ATOM 626 C CA . GLY A 1 82 ? 8.771 2.728 -11.156 1.00 97.12 82 GLY A CA 1
ATOM 627 C C . GLY A 1 82 ? 9.649 3.619 -12.037 1.00 97.12 82 GLY A C 1
ATOM 628 O O . GLY A 1 82 ? 10.151 3.173 -13.064 1.00 97.12 82 GLY A O 1
ATOM 629 N N . GLN A 1 83 ? 9.901 4.866 -11.623 1.00 97.31 83 GLN A N 1
ATOM 630 C CA . GLN A 1 83 ? 10.744 5.802 -12.378 1.00 97.31 83 GLN A CA 1
ATOM 631 C C . GLN A 1 83 ? 12.204 5.341 -12.453 1.00 97.31 83 GLN A C 1
ATOM 633 O O . GLN A 1 83 ? 12.832 5.501 -13.499 1.00 97.31 83 GLN A O 1
ATOM 638 N N . VAL A 1 84 ? 12.714 4.745 -11.369 1.00 98.12 84 VAL A N 1
ATOM 639 C CA . VAL A 1 84 ? 14.115 4.306 -11.255 1.00 98.12 84 VAL A CA 1
ATOM 640 C C . VAL A 1 84 ? 14.356 2.851 -11.651 1.00 98.12 84 VAL A C 1
ATOM 642 O O . VAL A 1 84 ? 15.501 2.412 -11.640 1.00 98.12 84 VAL A O 1
ATOM 645 N N . CYS A 1 85 ? 13.316 2.073 -11.970 1.00 98.06 85 CYS A N 1
ATOM 646 C CA . CYS A 1 85 ? 13.481 0.661 -12.313 1.00 98.06 85 CYS A CA 1
ATOM 647 C C . CYS A 1 85 ? 14.142 0.512 -13.699 1.00 98.06 85 CYS A C 1
ATOM 649 O O . CYS A 1 85 ? 13.499 0.824 -14.703 1.00 98.06 85 CYS A O 1
ATOM 651 N N . PRO A 1 86 ? 15.388 0.003 -13.797 1.00 97.19 86 PRO A N 1
ATOM 652 C CA . PRO A 1 86 ? 16.101 -0.039 -15.074 1.00 97.19 86 PRO A CA 1
ATOM 653 C C . PRO A 1 86 ? 15.592 -1.149 -16.000 1.00 97.19 86 PRO A C 1
ATOM 655 O O . PRO A 1 86 ? 15.623 -0.999 -17.215 1.00 97.19 86 PRO A O 1
ATOM 658 N N . SER A 1 87 ? 15.107 -2.260 -15.437 1.00 97.06 87 SER A N 1
ATOM 659 C CA . SER A 1 87 ? 14.637 -3.418 -16.205 1.00 97.06 87 SER A CA 1
ATOM 660 C C . SER A 1 87 ? 13.147 -3.375 -16.547 1.00 97.06 87 SER A C 1
ATOM 662 O O . SER A 1 87 ? 12.641 -4.271 -17.221 1.00 97.06 87 SER A O 1
ATOM 664 N N . GLY A 1 88 ? 12.420 -2.371 -16.048 1.00 96.69 88 GLY A N 1
ATOM 665 C CA . GLY A 1 88 ? 10.973 -2.271 -16.228 1.00 96.69 88 GLY A CA 1
ATOM 666 C C . GLY A 1 88 ? 10.170 -3.362 -15.510 1.00 96.69 88 GLY A C 1
ATOM 667 O O . GLY A 1 88 ? 9.016 -3.578 -15.858 1.00 96.69 88 GLY A O 1
ATOM 668 N N . ALA A 1 89 ? 10.748 -4.050 -14.516 1.00 97.81 89 ALA A N 1
ATOM 669 C CA . ALA A 1 89 ? 10.002 -4.980 -13.659 1.00 97.81 89 ALA A CA 1
ATOM 670 C C . ALA A 1 89 ? 8.900 -4.267 -12.850 1.00 97.81 89 ALA A C 1
ATOM 672 O O . ALA A 1 89 ? 7.867 -4.856 -12.541 1.00 97.81 89 ALA A O 1
ATOM 673 N N . ILE A 1 90 ? 9.120 -2.989 -12.525 1.00 97.94 90 ILE A N 1
ATOM 674 C CA . ILE A 1 90 ? 8.113 -2.077 -11.981 1.00 97.94 90 ILE A CA 1
ATOM 675 C C . ILE A 1 90 ? 7.794 -1.063 -13.080 1.00 97.94 90 ILE A C 1
ATOM 677 O O . ILE A 1 90 ? 8.667 -0.297 -13.491 1.00 97.94 90 ILE A O 1
ATOM 681 N N . ALA A 1 91 ? 6.556 -1.071 -13.560 1.00 97.44 91 ALA A N 1
ATOM 682 C CA . ALA A 1 91 ? 6.066 -0.150 -14.568 1.00 97.44 91 ALA A CA 1
ATOM 683 C C . ALA A 1 91 ? 6.101 1.301 -14.065 1.00 97.44 91 ALA A C 1
ATOM 685 O O . ALA A 1 91 ? 5.849 1.600 -12.894 1.00 97.44 91 ALA A O 1
ATOM 686 N N . LYS A 1 92 ? 6.386 2.224 -14.984 1.00 97.38 92 LYS A N 1
ATOM 687 C CA . LYS A 1 92 ? 6.272 3.661 -14.732 1.00 97.38 92 LYS A CA 1
ATOM 688 C C . LYS A 1 92 ? 4.796 4.033 -14.730 1.00 97.38 92 LYS A C 1
ATOM 690 O O . LYS A 1 92 ? 4.171 4.052 -15.782 1.00 97.38 92 LYS A O 1
ATOM 695 N N . LEU A 1 93 ? 4.264 4.324 -13.550 1.00 97.00 93 LEU A N 1
ATOM 696 C CA . LEU A 1 93 ? 2.896 4.801 -13.378 1.00 97.00 93 LEU A CA 1
ATOM 697 C C . LEU A 1 93 ? 2.895 6.311 -13.153 1.00 97.00 93 LEU A C 1
ATOM 699 O O . LEU A 1 93 ? 3.69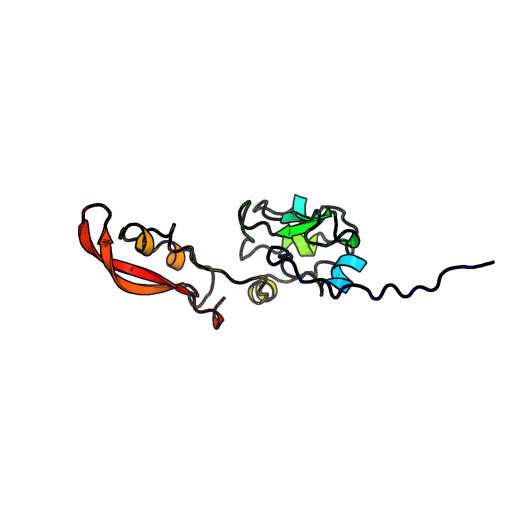4 6.835 -12.369 1.00 97.00 93 LEU A O 1
ATOM 703 N N . SER A 1 94 ? 1.960 7.011 -13.785 1.00 96.56 94 SER A N 1
ATOM 704 C CA . SER A 1 94 ? 1.581 8.358 -13.369 1.00 96.56 94 SER A CA 1
ATOM 705 C C . SER A 1 94 ? 0.891 8.323 -11.997 1.00 96.56 94 SER A C 1
ATOM 707 O O . SER A 1 94 ? 0.407 7.282 -11.542 1.00 96.56 94 SER A O 1
ATOM 709 N N . ALA A 1 95 ? 0.823 9.467 -11.310 1.00 94.12 95 ALA A N 1
ATOM 710 C CA . ALA A 1 95 ? 0.154 9.536 -10.009 1.00 94.12 95 ALA A CA 1
ATOM 711 C C . ALA A 1 95 ? -1.332 9.106 -10.070 1.00 94.12 95 ALA A C 1
ATOM 713 O O . ALA A 1 95 ? -1.750 8.358 -9.186 1.00 94.12 95 ALA A O 1
ATOM 714 N N . PRO A 1 96 ? -2.135 9.490 -11.086 1.00 94.75 96 PRO A N 1
ATOM 715 C CA . PRO A 1 96 ? -3.510 9.003 -11.218 1.00 94.75 96 PRO A CA 1
ATOM 716 C C . PRO A 1 96 ? -3.621 7.494 -11.454 1.00 94.75 96 PRO A C 1
ATOM 718 O O . PRO A 1 96 ? -4.527 6.868 -10.913 1.00 94.75 96 PRO A O 1
ATOM 721 N N . GLU A 1 97 ? -2.717 6.899 -12.235 1.00 95.62 97 GLU A N 1
ATOM 722 C CA . GLU A 1 97 ? -2.707 5.448 -12.468 1.00 95.62 97 GLU A CA 1
ATOM 723 C C . GLU A 1 97 ? -2.343 4.696 -11.192 1.00 95.62 97 GLU A C 1
ATOM 725 O O . GLU A 1 97 ? -3.049 3.775 -10.793 1.00 95.62 97 GLU A O 1
ATOM 730 N N . LYS A 1 98 ? -1.293 5.145 -10.494 1.00 95.12 98 LYS A N 1
ATOM 731 C CA . LYS A 1 98 ? -0.823 4.534 -9.247 1.00 95.12 98 LYS A CA 1
ATOM 732 C C . LYS A 1 98 ? -1.910 4.478 -8.173 1.00 95.12 98 LYS A C 1
ATOM 734 O O . LYS A 1 98 ? -1.981 3.499 -7.441 1.00 95.12 98 LYS A O 1
ATOM 739 N N . LYS A 1 99 ? -2.773 5.494 -8.095 1.00 92.38 99 LYS A N 1
ATOM 740 C CA . LYS A 1 99 ? -3.899 5.549 -7.143 1.00 92.38 99 LYS A CA 1
ATOM 741 C C . LYS A 1 99 ? -4.994 4.515 -7.415 1.00 92.38 99 LYS A C 1
ATOM 743 O O . LYS A 1 99 ? -5.769 4.230 -6.517 1.00 92.38 99 LYS A O 1
ATOM 748 N N . LYS A 1 100 ? -5.055 3.962 -8.629 1.00 91.31 100 LYS A N 1
ATOM 749 C CA . LYS A 1 100 ? -6.000 2.901 -9.010 1.00 91.31 100 LYS A CA 1
ATOM 750 C C . LYS A 1 100 ? -5.422 1.498 -8.806 1.00 91.31 100 LYS A C 1
ATOM 752 O O . LYS A 1 100 ? -6.138 0.516 -8.966 1.00 91.31 100 LYS A O 1
ATOM 757 N N . VAL A 1 101 ? -4.125 1.387 -8.505 1.00 91.81 101 VAL A N 1
ATOM 758 C CA . VAL A 1 101 ? -3.458 0.096 -8.317 1.00 91.81 101 VAL A CA 1
ATOM 759 C C . VAL A 1 101 ? -3.612 -0.352 -6.8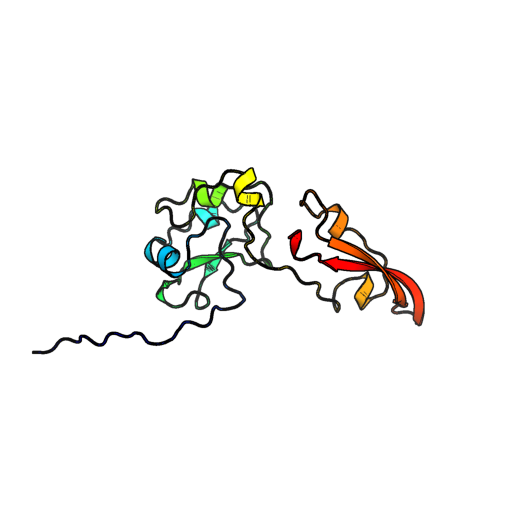71 1.00 91.81 101 VAL A C 1
ATOM 761 O O . VAL A 1 101 ? -2.937 0.153 -5.972 1.00 91.81 101 VAL A O 1
ATOM 764 N N . LYS A 1 102 ? -4.460 -1.359 -6.667 1.00 89.75 102 LYS A N 1
ATOM 765 C CA . LYS A 1 102 ? -4.611 -2.046 -5.388 1.00 89.75 102 LYS A CA 1
ATOM 766 C C . LYS A 1 102 ? -3.458 -3.030 -5.186 1.00 89.75 102 LYS A C 1
ATOM 768 O O . LYS A 1 102 ? -3.319 -3.990 -5.937 1.00 89.75 102 LYS A O 1
ATOM 773 N N . ILE A 1 103 ? -2.619 -2.779 -4.182 1.00 91.44 103 ILE A N 1
ATOM 774 C CA . ILE A 1 103 ? -1.462 -3.637 -3.851 1.00 91.44 103 ILE A CA 1
ATOM 775 C C . ILE A 1 103 ? -1.751 -4.632 -2.722 1.00 91.44 103 ILE A C 1
ATOM 777 O O . ILE A 1 103 ? -0.969 -5.548 -2.495 1.00 91.44 103 ILE A O 1
ATOM 781 N N . GLY A 1 104 ? -2.854 -4.455 -1.997 1.00 88.12 104 GLY A N 1
ATOM 782 C CA . GLY A 1 104 ? -3.237 -5.323 -0.891 1.00 88.12 104 GLY A CA 1
ATOM 783 C C . GLY A 1 104 ? -4.538 -4.876 -0.239 1.00 88.12 104 GLY A C 1
ATOM 784 O O . GLY A 1 104 ? -5.102 -3.842 -0.597 1.00 88.12 104 GLY A O 1
ATOM 785 N N . ASN A 1 105 ? -4.991 -5.665 0.732 1.00 85.12 105 ASN A N 1
ATOM 786 C CA . ASN A 1 105 ? -6.136 -5.342 1.575 1.00 85.12 105 ASN A CA 1
ATOM 787 C C . ASN A 1 105 ? -5.660 -4.852 2.942 1.00 85.12 105 ASN A C 1
ATOM 789 O O . ASN A 1 105 ? -4.612 -5.266 3.443 1.00 85.12 105 ASN A O 1
ATOM 793 N N . VAL A 1 106 ? -6.452 -3.981 3.557 1.00 86.88 106 VAL A N 1
ATOM 794 C CA . VAL A 1 106 ? -6.234 -3.520 4.929 1.00 86.88 106 VAL A CA 1
ATOM 795 C C . VAL A 1 106 ? -7.235 -4.235 5.827 1.00 86.88 106 VAL A C 1
ATOM 797 O O . VAL A 1 106 ? -8.346 -4.534 5.411 1.00 86.88 106 VAL A O 1
ATOM 800 N N . VAL A 1 107 ? -6.848 -4.529 7.066 1.00 89.62 107 VAL A N 1
ATOM 801 C CA . VAL A 1 107 ? -7.753 -5.076 8.081 1.00 89.62 107 VAL A CA 1
ATOM 802 C C . VAL A 1 107 ? -7.504 -4.382 9.413 1.00 89.62 107 VAL A C 1
ATOM 804 O O . VAL A 1 107 ? -6.369 -4.035 9.748 1.00 89.62 107 VAL A O 1
ATOM 807 N N . PHE A 1 108 ? -8.566 -4.179 10.191 1.00 92.56 108 PHE A N 1
ATOM 808 C CA . PHE A 1 108 ? -8.440 -3.658 11.548 1.00 92.56 108 PHE A CA 1
ATOM 809 C C . PHE A 1 108 ? -8.138 -4.787 12.532 1.00 92.56 108 PHE A C 1
ATOM 811 O O . PHE A 1 108 ? -8.949 -5.694 12.719 1.00 92.56 108 PHE A O 1
ATOM 818 N N . ASP A 1 109 ? -7.013 -4.676 13.235 1.00 93.75 109 ASP A N 1
ATOM 819 C CA . ASP A 1 109 ? -6.767 -5.471 14.436 1.00 93.75 109 ASP A CA 1
ATOM 820 C C . ASP A 1 109 ? -7.620 -4.923 15.591 1.00 93.75 109 ASP A C 1
ATOM 822 O O . ASP A 1 109 ? -7.280 -3.926 16.242 1.00 93.75 109 ASP A O 1
ATOM 826 N N . LYS A 1 110 ? -8.759 -5.577 15.831 1.00 93.25 110 LYS A N 1
ATOM 827 C CA . LYS A 1 110 ? -9.732 -5.186 16.860 1.00 93.25 110 LYS A CA 1
ATOM 828 C C . LYS A 1 110 ? -9.180 -5.300 18.283 1.00 93.25 110 LYS A C 1
ATOM 830 O O . LYS A 1 110 ? -9.696 -4.621 19.162 1.00 93.25 110 LYS A O 1
ATOM 835 N N . ASN A 1 111 ? -8.110 -6.068 18.503 1.00 94.38 111 ASN A N 1
ATOM 836 C CA . ASN A 1 111 ? -7.457 -6.170 19.812 1.00 94.38 111 ASN A CA 1
ATOM 837 C C . ASN A 1 111 ? -6.542 -4.973 20.106 1.00 94.38 111 ASN A C 1
ATOM 839 O O . ASN A 1 111 ? -6.163 -4.745 21.253 1.00 94.38 111 ASN A O 1
ATOM 843 N N . ARG A 1 112 ? -6.177 -4.191 19.082 1.00 93.06 112 ARG A N 1
ATOM 844 C CA . ARG A 1 112 ? -5.306 -3.010 19.218 1.00 93.06 112 ARG A CA 1
ATOM 845 C C . ARG A 1 112 ? -6.029 -1.693 18.969 1.00 93.06 112 ARG A C 1
ATOM 847 O O . ARG A 1 112 ? -5.623 -0.663 19.504 1.00 93.06 112 ARG A O 1
ATOM 854 N N . CYS A 1 113 ? -7.071 -1.706 18.147 1.00 94.69 113 CYS A N 1
ATOM 855 C CA . CYS A 1 113 ? -7.839 -0.518 17.798 1.00 94.69 113 CYS A CA 1
ATOM 856 C C . CYS A 1 113 ? -8.542 0.067 19.039 1.00 94.69 113 CYS A C 1
ATOM 858 O O . CYS A 1 113 ? -9.303 -0.635 19.697 1.00 94.69 113 CYS A O 1
ATOM 860 N N . LEU A 1 114 ? -8.314 1.349 19.357 1.00 94.25 114 LEU A N 1
ATOM 861 C CA . LEU A 1 114 ? -8.786 1.979 20.602 1.00 94.25 114 LEU A CA 1
ATOM 862 C C . LEU A 1 114 ? -10.312 1.876 20.833 1.00 94.25 114 LEU A C 1
ATOM 864 O O . LEU A 1 114 ? -10.695 1.488 21.942 1.00 94.25 114 LEU A O 1
ATOM 868 N N . PRO A 1 115 ? -11.183 2.124 19.830 1.00 95.06 115 PRO A N 1
ATOM 869 C CA . PRO A 1 115 ? -12.629 1.984 20.010 1.00 95.06 115 PRO A CA 1
ATOM 870 C C . PRO A 1 115 ? -13.099 0.532 20.169 1.00 95.06 115 PRO A C 1
ATOM 872 O O . PRO A 1 115 ? -14.128 0.295 20.792 1.00 95.06 115 PRO A O 1
ATOM 875 N N . TYR A 1 116 ? -12.369 -0.444 19.617 1.00 93.88 116 TYR A N 1
ATOM 876 C CA . TYR A 1 116 ? -12.708 -1.865 19.767 1.00 93.88 116 TYR A CA 1
ATOM 877 C C . TYR A 1 116 ? -12.168 -2.449 21.076 1.00 93.88 116 TYR A C 1
ATOM 879 O O . TYR A 1 116 ? -12.908 -3.101 21.800 1.00 93.88 116 TYR A O 1
ATOM 887 N N . ALA A 1 117 ? -10.893 -2.209 21.380 1.00 92.94 117 ALA A N 1
ATOM 888 C CA . ALA A 1 117 ? -10.179 -2.878 22.462 1.00 92.94 117 ALA A CA 1
ATOM 889 C C . ALA A 1 117 ? -10.354 -2.207 23.829 1.00 92.94 117 ALA A C 1
ATOM 891 O O . ALA A 1 117 ? -10.269 -2.877 24.853 1.00 92.94 117 ALA A O 1
ATOM 892 N N . LYS A 1 118 ? -10.519 -0.878 23.864 1.00 91.75 118 LYS A N 1
ATOM 893 C CA . LYS A 1 118 ? -10.500 -0.095 25.115 1.00 91.75 118 LYS A CA 1
ATOM 894 C C . LYS A 1 118 ? -11.736 0.774 25.327 1.00 91.75 118 LYS A C 1
ATOM 896 O O . LYS A 1 118 ? -11.833 1.428 26.361 1.00 91.75 118 LYS A O 1
ATOM 901 N N . GLY A 1 119 ? -12.629 0.845 24.341 1.00 91.81 119 GLY A N 1
ATOM 902 C CA . GLY A 1 119 ? -13.756 1.775 24.354 1.00 91.81 119 GLY A CA 1
ATOM 903 C C . GLY A 1 119 ? -13.340 3.245 24.419 1.00 91.81 119 GLY A C 1
ATOM 904 O O . GLY A 1 119 ? -14.060 4.068 24.975 1.00 91.81 119 GLY A O 1
ATOM 905 N N . ILE A 1 120 ? -12.172 3.585 23.863 1.00 91.88 120 ILE A N 1
ATOM 906 C CA . ILE A 1 120 ? -11.681 4.967 23.792 1.00 91.88 120 ILE A CA 1
ATOM 907 C C . ILE A 1 120 ? -12.057 5.556 22.420 1.00 91.88 120 ILE A C 1
ATOM 909 O O . ILE A 1 120 ? -11.694 4.955 21.402 1.00 91.88 120 ILE A O 1
ATOM 913 N N . PRO A 1 121 ? -12.740 6.718 22.355 1.00 92.38 121 PRO A N 1
ATOM 914 C CA . PRO A 1 121 ? -13.078 7.374 21.093 1.00 92.38 121 PRO A CA 1
ATOM 915 C C . PRO A 1 121 ? -11.832 7.751 20.279 1.00 92.38 121 PRO A C 1
ATOM 917 O O . PRO A 1 121 ? -10.921 8.404 20.783 1.00 92.38 121 PRO A O 1
ATOM 920 N N . CYS A 1 122 ? -11.789 7.351 19.008 1.00 94.19 122 CYS A N 1
ATOM 921 C CA . CYS A 1 122 ? -10.721 7.703 18.073 1.00 94.19 122 CYS A CA 1
ATOM 922 C C . CYS A 1 122 ? -11.250 7.636 16.636 1.00 94.19 122 CYS A C 1
ATOM 924 O O . CYS A 1 122 ? -11.835 6.621 16.258 1.00 94.19 122 CYS A O 1
ATOM 926 N N . ILE A 1 123 ? -11.019 8.693 15.845 1.00 93.81 123 ILE A N 1
ATOM 927 C CA . ILE A 1 123 ? -11.482 8.792 14.447 1.00 93.81 123 ILE A CA 1
ATOM 928 C C . ILE A 1 123 ? -10.365 9.012 13.411 1.00 93.81 123 ILE A C 1
ATOM 930 O O . ILE A 1 123 ? -10.622 9.083 12.214 1.00 93.81 123 ILE A O 1
ATOM 934 N N . VAL A 1 124 ? -9.106 9.035 13.859 1.00 94.88 124 VAL A N 1
ATOM 935 C CA . VAL A 1 124 ? -7.933 9.484 13.080 1.00 94.88 124 VAL A CA 1
ATOM 936 C C . VAL A 1 124 ? -7.757 8.746 11.745 1.00 94.88 124 VAL A C 1
ATOM 938 O O . VAL A 1 124 ? -7.278 9.320 10.768 1.00 94.88 124 VAL A O 1
ATOM 941 N N . CYS A 1 125 ? -8.143 7.469 11.687 1.00 93.25 125 CYS A N 1
ATOM 942 C CA . CYS A 1 125 ? -7.976 6.642 10.491 1.00 93.25 125 CYS A CA 1
ATOM 943 C C . CYS A 1 125 ? -8.851 7.078 9.297 1.00 93.25 125 CYS A C 1
ATOM 945 O O . CYS A 1 125 ? -8.389 6.991 8.163 1.00 93.25 125 CYS A O 1
ATOM 947 N N . GLU A 1 126 ? -10.059 7.599 9.524 1.00 93.38 126 GLU A N 1
ATOM 948 C CA . GLU A 1 126 ? -10.902 8.170 8.456 1.00 93.38 126 GLU A CA 1
ATOM 949 C C . GLU A 1 126 ? -10.362 9.529 7.998 1.00 93.38 126 GLU A C 1
ATOM 951 O O . GLU A 1 126 ? -10.263 9.792 6.796 1.00 93.38 126 GLU A O 1
ATOM 956 N N . GLU A 1 127 ? -9.928 10.371 8.941 1.00 92.06 127 GLU A N 1
ATOM 957 C CA . GLU A 1 127 ? -9.359 11.691 8.643 1.00 92.06 127 GLU A CA 1
ATOM 958 C C . GLU A 1 127 ? -8.166 11.571 7.687 1.00 92.06 127 GLU A C 1
ATOM 960 O O . GLU A 1 127 ? -8.113 12.257 6.664 1.00 92.06 127 GLU A O 1
ATOM 965 N N . HIS A 1 128 ? -7.275 10.614 7.957 1.00 91.69 128 HIS A N 1
ATOM 966 C CA . HIS A 1 128 ? -6.060 10.381 7.176 1.00 91.69 128 HIS A CA 1
ATOM 967 C C . HIS A 1 128 ? -6.258 9.513 5.930 1.00 91.69 128 HIS A C 1
ATOM 969 O O . HIS A 1 128 ? -5.329 9.391 5.133 1.00 91.69 128 HIS A O 1
ATOM 975 N N . CYS A 1 129 ? -7.429 8.896 5.735 1.00 92.25 129 CYS A N 1
ATOM 976 C CA . CYS A 1 129 ? -7.667 8.059 4.563 1.00 92.25 129 CYS A CA 1
ATOM 977 C C . CYS A 1 129 ? -7.533 8.912 3.279 1.00 92.25 129 CYS A C 1
ATOM 979 O O . CYS A 1 129 ? -8.272 9.892 3.127 1.00 92.25 129 CYS A O 1
ATOM 981 N N . PRO A 1 130 ? -6.591 8.595 2.370 1.00 88.56 130 PRO A N 1
ATOM 982 C CA . PRO A 1 130 ? -6.249 9.465 1.242 1.00 88.56 130 PRO A CA 1
ATOM 983 C C . PRO A 1 130 ? -7.168 9.281 0.022 1.00 88.56 130 PRO A C 1
ATOM 985 O O . PRO A 1 130 ? -6.993 9.964 -0.991 1.00 88.56 130 PRO A O 1
ATOM 988 N N . THR A 1 131 ? -8.115 8.340 0.082 1.00 88.31 131 THR A N 1
ATOM 989 C CA . THR A 1 131 ? -9.049 8.056 -1.011 1.00 88.31 131 THR A CA 1
ATOM 990 C C . THR A 1 131 ? -10.097 9.172 -1.139 1.00 88.31 131 THR A C 1
ATOM 992 O O . THR A 1 131 ? -10.465 9.776 -0.127 1.00 88.31 131 THR A O 1
ATOM 995 N N . PRO A 1 132 ? -10.582 9.479 -2.363 1.00 85.56 132 PRO A N 1
ATOM 996 C CA . PRO A 1 132 ? -11.574 10.538 -2.566 1.00 85.56 132 PRO A CA 1
ATOM 997 C C . PRO A 1 132 ? -12.886 10.287 -1.814 1.00 85.56 132 PRO A C 1
ATOM 999 O O . PRO A 1 132 ? -13.356 11.170 -1.103 1.00 85.56 132 PRO A O 1
ATOM 1002 N N . ASP A 1 133 ? -13.443 9.077 -1.940 1.00 89.00 133 ASP A N 1
ATOM 1003 C CA . ASP A 1 133 ? -14.481 8.572 -1.038 1.00 89.00 133 ASP A CA 1
ATOM 1004 C C . ASP A 1 133 ? -13.779 7.743 0.037 1.00 89.00 133 ASP A C 1
ATOM 1006 O O . ASP A 1 133 ? -13.001 6.835 -0.273 1.00 89.00 133 ASP A O 1
ATOM 1010 N N . LYS A 1 134 ? -13.968 8.118 1.301 1.00 90.06 134 LYS A N 1
ATOM 1011 C CA . LYS A 1 134 ? -13.243 7.550 2.439 1.00 90.06 134 LYS A CA 1
ATOM 1012 C C . LYS A 1 134 ? -13.536 6.052 2.526 1.00 90.06 134 LYS A C 1
ATOM 1014 O O . LYS A 1 134 ? -14.666 5.648 2.796 1.00 90.06 134 LYS A O 1
ATOM 1019 N N . ALA A 1 135 ? -12.505 5.230 2.331 1.00 93.06 135 ALA A N 1
ATOM 1020 C CA . ALA A 1 135 ? -12.640 3.775 2.395 1.00 93.06 135 ALA A CA 1
ATOM 1021 C C . ALA A 1 135 ? -12.842 3.259 3.831 1.00 93.06 135 ALA A C 1
ATOM 1023 O O . ALA A 1 135 ? -13.318 2.146 4.042 1.00 93.06 135 ALA A O 1
ATOM 1024 N N . ILE A 1 136 ? -12.489 4.077 4.825 1.00 94.56 136 ILE A N 1
ATOM 1025 C CA . ILE A 1 136 ? -12.731 3.821 6.244 1.00 94.56 136 ILE A CA 1
ATOM 1026 C C . ILE A 1 136 ? -13.916 4.674 6.680 1.00 94.56 136 ILE A C 1
ATOM 1028 O O . ILE A 1 136 ? -13.867 5.889 6.515 1.00 94.56 136 ILE A O 1
ATOM 1032 N N . LYS A 1 137 ? -14.938 4.044 7.265 1.00 94.19 137 LYS A N 1
ATOM 1033 C CA . LYS A 1 137 ? -16.111 4.719 7.842 1.00 94.19 137 LYS A CA 1
ATOM 1034 C C . LYS A 1 137 ? -16.362 4.234 9.265 1.00 94.19 137 LYS A C 1
ATOM 1036 O O . LYS A 1 137 ? -15.783 3.241 9.710 1.00 94.19 137 LYS A O 1
ATOM 1041 N N . PHE A 1 138 ? -17.240 4.922 9.989 1.00 95.38 138 PHE A N 1
ATOM 1042 C CA . PHE A 1 138 ? -17.581 4.586 11.371 1.00 95.38 138 PHE A CA 1
ATOM 1043 C C . PHE A 1 138 ? -19.023 4.141 11.543 1.00 95.38 138 PHE A C 1
ATOM 1045 O O . PHE A 1 138 ? -19.934 4.611 10.865 1.00 95.38 138 PHE A O 1
ATOM 1052 N N . ARG A 1 139 ? -19.223 3.261 12.522 1.00 94.75 139 ARG A N 1
ATOM 1053 C CA . ARG A 1 139 ? -20.533 2.925 13.079 1.00 94.75 139 ARG A CA 1
ATOM 1054 C C . ARG A 1 139 ? -20.525 3.157 14.581 1.00 94.75 139 ARG A C 1
ATOM 1056 O O . ARG A 1 139 ? -19.492 2.981 15.230 1.00 94.75 139 ARG A O 1
ATOM 1063 N N . GLU A 1 140 ? -21.666 3.540 15.127 1.00 95.38 140 GLU A N 1
ATOM 1064 C CA . GLU A 1 140 ? -21.820 3.668 16.571 1.00 95.38 140 GLU A CA 1
ATOM 1065 C C . GLU A 1 140 ? -21.946 2.286 17.212 1.00 95.38 140 GLU A C 1
ATOM 1067 O O . GLU A 1 140 ? -22.608 1.392 16.683 1.00 95.38 140 GLU A O 1
ATOM 1072 N N . ALA A 1 141 ? -21.270 2.103 18.340 1.00 93.12 141 ALA A N 1
ATOM 1073 C CA . ALA A 1 141 ? -21.343 0.892 19.137 1.00 93.12 141 ALA A CA 1
ATOM 1074 C C . ALA A 1 141 ? -21.253 1.246 20.622 1.00 93.12 141 ALA A C 1
ATOM 1076 O O . ALA A 1 141 ? -20.409 2.047 21.032 1.00 93.12 141 ALA A O 1
ATOM 1077 N N . THR A 1 142 ? -22.103 0.621 21.434 1.00 92.50 142 THR A N 1
ATOM 1078 C CA . THR A 1 142 ? -21.990 0.676 22.892 1.00 92.50 142 THR A CA 1
ATOM 1079 C C . THR A 1 142 ? -20.965 -0.354 23.341 1.00 92.50 142 THR A C 1
ATOM 1081 O O . THR A 1 142 ? -21.111 -1.543 23.064 1.00 92.50 142 THR A O 1
ATOM 1084 N N . VAL A 1 143 ? -19.924 0.104 24.025 1.00 89.56 143 VAL A N 1
ATOM 1085 C CA . VAL A 1 143 ? -18.826 -0.732 24.515 1.00 89.56 143 VAL A CA 1
ATOM 1086 C C . VAL A 1 143 ? -18.560 -0.445 25.982 1.00 89.56 143 VAL A C 1
ATOM 1088 O O . VAL A 1 143 ? -18.827 0.651 26.474 1.00 89.56 143 VAL A O 1
ATOM 1091 N N . GLU A 1 144 ? -18.028 -1.442 26.674 1.00 88.75 144 GLU A N 1
ATOM 1092 C CA . GLU A 1 144 ? -17.541 -1.296 28.039 1.00 88.75 144 GLU A CA 1
ATOM 1093 C C . GLU A 1 144 ? -16.049 -0.956 27.998 1.00 88.75 144 GLU A C 1
ATOM 1095 O O . GLU A 1 144 ? -15.271 -1.615 27.304 1.00 88.75 144 GLU A O 1
ATOM 1100 N N . ASN A 1 145 ? -15.652 0.119 28.675 1.00 83.62 145 ASN A N 1
ATOM 1101 C CA . ASN A 1 145 ? -14.254 0.525 28.742 1.00 83.62 145 ASN A CA 1
ATOM 1102 C C . ASN A 1 145 ? -13.483 -0.300 29.790 1.00 83.62 145 ASN A C 1
ATOM 1104 O O . ASN A 1 145 ? -14.043 -1.105 30.532 1.00 83.62 145 ASN A O 1
ATOM 1108 N N . SER A 1 146 ? -12.176 -0.063 29.915 1.00 80.56 146 SER A N 1
ATOM 1109 C CA . SER A 1 146 ? -11.330 -0.766 30.894 1.00 80.56 146 SER A CA 1
ATOM 1110 C C . SER A 1 146 ? -11.688 -0.509 32.370 1.00 80.56 146 SER A C 1
ATOM 1112 O O . SER A 1 146 ? -11.059 -1.095 33.245 1.00 80.56 146 SER A O 1
ATOM 1114 N N . ARG A 1 147 ? -12.627 0.400 32.662 1.00 84.12 147 ARG A N 1
ATOM 1115 C CA . ARG A 1 147 ? -13.126 0.723 34.010 1.00 84.12 147 ARG A CA 1
ATOM 1116 C C . ARG A 1 147 ? -14.505 0.114 34.292 1.00 84.12 147 ARG A C 1
ATOM 1118 O O . ARG A 1 147 ? -15.049 0.356 35.363 1.00 84.12 147 ARG A O 1
ATOM 1125 N N . GLY A 1 148 ? -15.070 -0.655 33.357 1.00 83.69 148 GLY A N 1
ATOM 1126 C CA . GLY A 1 148 ? -16.418 -1.215 33.479 1.00 83.69 148 GLY A CA 1
ATOM 1127 C C . GLY A 1 148 ? -17.540 -0.230 33.131 1.00 83.69 148 GLY A C 1
ATOM 1128 O O . GLY A 1 148 ? -18.717 -0.524 33.330 1.00 83.69 148 GLY A O 1
ATOM 1129 N N . GLU A 1 149 ? -17.208 0.960 32.624 1.00 86.75 149 GLU A N 1
ATOM 1130 C CA . GLU A 1 149 ? -18.200 1.969 32.259 1.00 86.75 149 GLU A CA 1
ATOM 1131 C C . GLU A 1 149 ? -18.671 1.730 30.823 1.00 86.75 149 GLU A C 1
ATOM 1133 O O . GLU A 1 149 ? -17.863 1.547 29.905 1.00 86.75 149 GLU A O 1
ATOM 1138 N N . LYS A 1 150 ? -19.987 1.772 30.609 1.00 88.00 150 LYS A N 1
ATOM 1139 C CA . LYS A 1 150 ? -20.577 1.685 29.271 1.00 88.00 150 LYS A CA 1
ATOM 1140 C C . LYS A 1 150 ? -20.572 3.059 28.615 1.00 88.00 150 LYS A C 1
ATOM 1142 O O . LYS A 1 150 ? -21.096 4.018 29.175 1.00 88.00 150 LYS A O 1
ATOM 1147 N N . GLY A 1 151 ? -20.024 3.138 27.409 1.00 87.19 151 GLY A N 1
ATOM 1148 C CA . GLY A 1 151 ? -20.010 4.349 26.596 1.00 87.19 151 GLY A CA 1
ATOM 1149 C C . GLY A 1 151 ? -20.299 4.049 25.131 1.00 87.19 151 GLY A C 1
ATOM 1150 O O . GLY A 1 151 ? -20.082 2.935 24.652 1.00 87.19 151 GLY A O 1
ATOM 1151 N N . THR A 1 152 ? -20.790 5.051 24.406 1.00 92.81 152 THR A N 1
ATOM 1152 C CA . THR A 1 152 ? -20.941 4.973 22.949 1.00 92.81 152 THR A CA 1
ATOM 1153 C C . THR A 1 152 ? -19.653 5.439 22.289 1.00 92.81 152 THR A C 1
ATOM 1155 O O . THR A 1 152 ? -19.180 6.548 22.542 1.00 92.81 152 THR A O 1
ATOM 1158 N N . VAL A 1 153 ? -19.088 4.602 21.422 1.00 94.00 153 VAL A N 1
ATOM 1159 C CA . VAL A 1 153 ? -17.911 4.939 20.619 1.00 94.00 153 VAL A CA 1
ATOM 1160 C C . VAL A 1 153 ? -18.176 4.705 19.140 1.00 94.00 153 VAL A C 1
ATOM 1162 O O . VAL A 1 153 ? -19.053 3.935 18.750 1.00 94.00 153 VAL A O 1
ATOM 1165 N N . LYS A 1 154 ? -17.366 5.350 18.305 1.00 95.44 154 LYS A N 1
ATOM 1166 C CA . LYS A 1 154 ? -17.341 5.128 16.862 1.00 95.44 154 LYS A CA 1
ATOM 1167 C C . LYS A 1 154 ? -16.321 4.040 16.536 1.00 95.44 154 LYS A C 1
ATOM 1169 O O . LYS A 1 154 ? -15.119 4.254 16.672 1.00 95.44 154 LYS A O 1
ATOM 1174 N N . GLN A 1 155 ? -16.793 2.871 16.116 1.00 95.38 155 GLN A N 1
ATOM 1175 C CA . GLN A 1 155 ? -15.942 1.764 15.681 1.00 95.38 155 GLN A CA 1
ATOM 1176 C C . GLN A 1 155 ? -15.703 1.832 14.167 1.00 95.38 155 GLN A C 1
ATOM 1178 O O . GLN A 1 155 ? -16.682 1.901 13.415 1.00 95.38 155 GLN A O 1
ATOM 1183 N N . PRO A 1 156 ? -14.441 1.808 13.698 1.00 96.12 156 PRO A N 1
ATOM 1184 C CA . PRO A 1 156 ? -14.158 1.881 12.272 1.00 96.12 156 PRO A CA 1
ATOM 1185 C C . PRO A 1 156 ? -14.460 0.553 11.566 1.00 96.12 156 PRO A C 1
ATOM 1187 O O . PRO A 1 156 ? -14.295 -0.532 12.137 1.00 96.12 156 PRO A O 1
ATOM 1190 N N . TYR A 1 157 ? -14.869 0.636 10.305 1.00 94.19 157 TYR A N 1
ATOM 1191 C CA . TYR A 1 157 ? -14.976 -0.480 9.370 1.00 94.19 157 TYR A CA 1
ATOM 1192 C C . TYR A 1 157 ? -14.474 -0.056 7.983 1.00 94.19 157 TYR A C 1
ATOM 1194 O O . TYR A 1 157 ? -14.396 1.136 7.682 1.00 94.19 157 TYR A O 1
ATOM 1202 N N . LEU A 1 158 ? -14.081 -1.037 7.171 1.00 93.38 158 LEU A N 1
ATOM 1203 C CA . LEU A 1 158 ? -13.588 -0.828 5.810 1.00 93.38 158 LEU A CA 1
ATOM 1204 C C . LEU A 1 158 ? -14.687 -1.110 4.789 1.00 93.38 158 LEU A C 1
ATOM 1206 O O . LEU A 1 158 ? -15.519 -1.992 5.000 1.00 93.38 158 LEU A O 1
ATOM 1210 N N . ILE A 1 159 ? -14.657 -0.363 3.690 1.00 92.44 159 ILE A N 1
ATOM 1211 C CA . ILE A 1 159 ? -15.430 -0.619 2.478 1.00 92.44 159 ILE A CA 1
ATOM 1212 C C . ILE A 1 159 ? -14.435 -1.049 1.401 1.00 92.44 159 ILE A C 1
ATOM 1214 O O . ILE A 1 159 ? -13.737 -0.212 0.832 1.00 92.44 159 ILE A O 1
ATOM 1218 N N . ASP A 1 160 ? -14.362 -2.355 1.141 1.00 86.25 160 ASP A N 1
ATOM 1219 C CA . ASP A 1 160 ? -13.305 -2.959 0.315 1.00 86.25 160 ASP A CA 1
ATOM 1220 C C . ASP A 1 160 ? -13.280 -2.460 -1.137 1.00 86.25 160 ASP A C 1
ATOM 1222 O O . ASP A 1 160 ? -12.209 -2.426 -1.752 1.00 86.25 160 ASP A O 1
ATOM 1226 N N . ASP A 1 161 ? -14.435 -2.041 -1.660 1.00 87.19 161 ASP A N 1
ATOM 1227 C CA . ASP A 1 161 ? -14.601 -1.513 -3.020 1.00 87.19 161 ASP A CA 1
ATOM 1228 C C . ASP A 1 161 ? -14.019 -0.101 -3.197 1.00 87.19 161 ASP A C 1
ATOM 1230 O O . ASP A 1 161 ? -13.780 0.337 -4.321 1.00 87.19 161 ASP A O 1
ATOM 1234 N N . LEU A 1 162 ? -13.795 0.622 -2.094 1.00 85.62 162 LEU A N 1
ATOM 1235 C CA . LEU A 1 162 ? -13.220 1.971 -2.092 1.00 85.62 162 LEU A CA 1
ATOM 1236 C C . LEU A 1 162 ? -11.708 1.974 -1.802 1.00 85.62 162 LEU A C 1
ATOM 1238 O O . LEU A 1 162 ? -11.093 3.043 -1.820 1.00 85.62 162 LEU A O 1
ATOM 1242 N N . CYS A 1 163 ? -11.129 0.804 -1.503 1.00 77.56 163 CYS A N 1
ATOM 1243 C CA . CYS A 1 163 ? -9.710 0.601 -1.191 1.00 77.56 163 CYS A CA 1
ATOM 1244 C C . CYS A 1 163 ? -8.839 0.349 -2.424 1.00 77.56 163 CYS A C 1
ATOM 1246 O O . CYS A 1 163 ? -9.204 -0.528 -3.241 1.00 77.56 163 CYS A O 1
#